Protein AF-A0A074X802-F1 (afdb_monomer)

pLDDT: mean 70.44, std 16.14, range [32.59, 94.0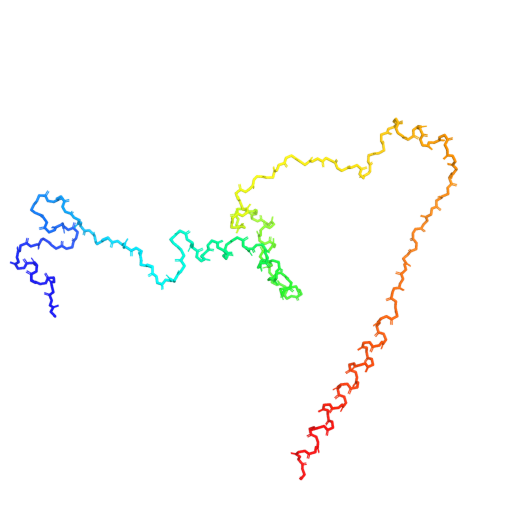6]

Foldseek 3Di:
DPPQVVLVVVVDPDQQAASDPVSPHDNDDDDDDDDPDPDDPPDDPVVVVLVCLVVVQVVQCVVCVPVPDCGPVNVCVVVHCCVSGPSRPDDDDDDDDDPVPDPPVVNVVVVVVDDDDDDDDDDDDDPPPPPPVVVVVVVVVVVVVVVVVVVVPD

Solvent-accessible surface area (backbone atoms only — not comparable to full-atom values): 10225 Å² total; per-residue (Å²): 133,67,63,69,62,54,43,44,75,74,68,42,89,45,93,75,48,25,88,43,92,84,60,79,45,72,48,62,85,82,87,73,88,76,84,86,66,93,65,64,90,90,67,54,73,63,56,65,57,40,71,43,45,64,62,52,29,51,55,48,32,61,72,33,58,91,67,85,56,85,30,59,53,55,51,31,71,75,69,34,48,70,73,46,59,68,64,31,75,62,74,87,69,90,79,78,82,70,75,83,84,66,75,50,73,76,57,50,59,63,53,68,74,62,79,82,94,73,92,76,83,83,76,85,83,81,86,72,73,71,62,58,59,60,52,53,58,55,50,56,58,51,53,60,58,55,62,64,66,65,72,79,73,126

Radius of gyration: 34.76 Å; Cα contacts (8 Å, |Δi|>4): 59; chains: 1; bounding box: 65×80×82 Å

Mean predicted aligned error: 20.67 Å

Structure (mmCIF, N/CA/C/O backbone):
data_AF-A0A074X802-F1
#
_entry.id   AF-A0A074X802-F1
#
loop_
_atom_site.group_PDB
_atom_site.id
_atom_site.type_symbol
_atom_site.label_atom_id
_atom_site.label_alt_id
_atom_site.label_comp_id
_atom_site.label_asym_id
_atom_site.label_entity_id
_atom_site.label_seq_id
_atom_site.pdbx_PDB_ins_code
_atom_site.Cartn_x
_atom_site.Cartn_y
_atom_site.Cartn_z
_atom_site.occupancy
_atom_site.B_iso_or_equiv
_atom_site.auth_seq_id
_atom_site.auth_comp_id
_atom_site.auth_asym_id
_atom_site.auth_atom_id
_atom_site.pdbx_PDB_model_num
ATOM 1 N N . MET A 1 1 ? 9.700 -17.755 -26.254 1.00 73.75 1 MET A N 1
ATOM 2 C CA . MET A 1 1 ? 10.783 -16.942 -26.849 1.00 73.75 1 MET A CA 1
ATOM 3 C C . MET A 1 1 ? 11.630 -16.364 -25.731 1.00 73.75 1 MET A C 1
ATOM 5 O O . MET A 1 1 ? 11.058 -15.851 -24.779 1.00 73.75 1 MET A O 1
ATOM 9 N N . ASP A 1 2 ? 12.956 -16.448 -25.833 1.00 89.62 2 ASP A N 1
ATOM 10 C CA . ASP A 1 2 ? 13.870 -15.782 -24.898 1.00 89.62 2 ASP A CA 1
ATOM 11 C C . ASP A 1 2 ? 14.190 -14.367 -25.405 1.00 89.62 2 ASP A C 1
ATOM 13 O O . ASP A 1 2 ? 15.057 -14.165 -26.259 1.00 89.62 2 ASP A O 1
ATOM 17 N N . ALA A 1 3 ? 13.445 -13.380 -24.903 1.00 89.19 3 ALA A N 1
ATOM 18 C CA . ALA A 1 3 ? 13.627 -11.981 -25.279 1.00 89.19 3 ALA A CA 1
ATOM 19 C C . ALA A 1 3 ? 14.973 -11.417 -24.791 1.00 89.19 3 ALA A C 1
ATOM 21 O O . ALA A 1 3 ? 15.596 -10.615 -25.485 1.00 89.19 3 ALA A O 1
ATOM 22 N N . ALA A 1 4 ? 15.457 -11.857 -23.626 1.00 88.75 4 ALA A N 1
ATOM 23 C CA . ALA A 1 4 ? 16.707 -11.362 -23.061 1.00 88.75 4 ALA A CA 1
ATOM 24 C C . ALA A 1 4 ? 17.915 -11.821 -23.890 1.00 88.75 4 ALA A C 1
ATOM 26 O O . ALA A 1 4 ? 18.836 -11.035 -24.123 1.00 88.75 4 ALA A O 1
ATOM 27 N N . GLY A 1 5 ? 17.897 -13.066 -24.375 1.00 92.94 5 GLY A N 1
ATOM 28 C CA . GLY A 1 5 ? 18.917 -13.597 -25.278 1.00 92.94 5 GLY A CA 1
ATOM 29 C C . GLY A 1 5 ? 18.997 -12.839 -26.607 1.00 92.94 5 GLY A C 1
ATOM 30 O O . GLY A 1 5 ? 20.094 -12.531 -27.072 1.00 92.94 5 GLY A O 1
ATOM 31 N N . LEU A 1 6 ? 17.853 -12.478 -27.200 1.00 93.56 6 LEU A N 1
ATOM 32 C CA . LEU A 1 6 ? 17.810 -11.691 -28.440 1.00 93.56 6 LEU A CA 1
ATOM 33 C C . LEU A 1 6 ? 18.342 -10.267 -28.244 1.00 93.56 6 LEU A C 1
ATOM 35 O O . LEU A 1 6 ? 19.158 -9.810 -29.040 1.00 93.56 6 LEU A O 1
ATOM 39 N N . LEU A 1 7 ? 17.951 -9.596 -27.158 1.00 91.69 7 LEU A N 1
ATOM 40 C CA . LEU A 1 7 ? 18.421 -8.240 -26.862 1.00 91.69 7 LEU A CA 1
ATOM 41 C C . LEU A 1 7 ? 19.936 -8.195 -26.629 1.00 91.69 7 LEU A C 1
ATOM 43 O O . LEU A 1 7 ? 20.612 -7.293 -27.118 1.00 91.69 7 LEU A O 1
ATOM 47 N N . LYS A 1 8 ? 20.502 -9.196 -25.943 1.00 92.00 8 LYS A N 1
ATOM 48 C CA . LYS A 1 8 ? 21.960 -9.303 -25.763 1.00 92.00 8 LYS A CA 1
ATOM 49 C C . LYS A 1 8 ? 22.695 -9.501 -27.088 1.00 92.00 8 LYS A C 1
ATOM 51 O O . LYS A 1 8 ? 23.724 -8.869 -27.305 1.00 92.00 8 LYS A O 1
ATOM 56 N N . LYS A 1 9 ? 22.155 -10.326 -27.995 1.00 92.94 9 LYS A N 1
ATOM 57 C CA . LYS A 1 9 ? 22.703 -10.489 -29.356 1.00 92.94 9 LYS A CA 1
ATOM 58 C C . LYS A 1 9 ? 22.670 -9.185 -30.158 1.00 92.94 9 LYS A C 1
ATOM 60 O O . LYS A 1 9 ? 23.535 -8.975 -30.996 1.00 92.94 9 LYS A O 1
ATOM 65 N N . GLN A 1 10 ? 21.710 -8.307 -29.874 1.00 91.06 10 GLN A N 1
ATOM 66 C CA . GLN A 1 10 ? 21.596 -6.970 -30.465 1.00 91.06 10 GLN A CA 1
ATOM 67 C C . GLN A 1 10 ? 22.470 -5.909 -29.768 1.00 91.06 10 GLN A C 1
ATOM 69 O O . GLN A 1 10 ? 22.371 -4.730 -30.088 1.00 91.06 10 GLN A O 1
ATOM 74 N N . GLY A 1 11 ? 23.333 -6.300 -28.824 1.00 90.25 11 GLY A N 1
ATOM 75 C CA . GLY A 1 11 ? 24.265 -5.387 -28.157 1.00 90.25 11 GLY A CA 1
ATOM 76 C C . GLY A 1 11 ? 23.728 -4.742 -26.878 1.00 90.25 11 GLY A C 1
ATOM 77 O O . GLY A 1 11 ? 24.384 -3.865 -26.313 1.00 90.25 11 GLY A O 1
ATOM 78 N N . TRP A 1 12 ? 22.571 -5.176 -26.366 1.00 90.94 12 TRP A N 1
ATOM 79 C CA . TRP A 1 12 ? 22.101 -4.715 -25.062 1.00 90.94 12 TRP A CA 1
ATOM 80 C C . TRP A 1 12 ? 22.994 -5.252 -23.937 1.00 90.94 12 TRP A C 1
ATOM 82 O O . TRP A 1 12 ? 23.213 -6.457 -23.801 1.00 90.94 12 TRP A O 1
ATOM 92 N N . ARG A 1 13 ? 23.459 -4.343 -23.075 1.00 88.31 13 ARG A N 1
ATOM 93 C CA . ARG A 1 13 ? 24.389 -4.626 -21.965 1.00 88.31 13 ARG A CA 1
ATOM 94 C C . ARG A 1 13 ? 23.760 -5.421 -20.812 1.00 88.31 13 ARG A C 1
ATOM 96 O O . ARG A 1 13 ? 24.468 -5.859 -19.911 1.00 88.31 13 ARG A O 1
ATOM 103 N N . GLY A 1 14 ? 22.443 -5.625 -20.839 1.00 88.06 14 GLY A N 1
ATOM 104 C CA . GLY A 1 14 ? 21.706 -6.419 -19.860 1.00 88.06 14 GLY A CA 1
ATOM 105 C C . GLY A 1 14 ? 21.012 -5.595 -18.776 1.00 88.06 14 GLY A C 1
ATOM 106 O O . GLY A 1 14 ? 20.890 -4.372 -18.858 1.00 88.06 14 GLY A O 1
ATOM 107 N N . LEU A 1 15 ? 20.524 -6.299 -17.751 1.00 85.19 15 LEU A N 1
ATOM 108 C CA . LEU A 1 15 ? 19.677 -5.734 -16.702 1.00 85.19 15 LEU A CA 1
ATOM 109 C C . LEU A 1 15 ? 20.367 -4.549 -16.001 1.00 85.19 15 LEU A C 1
ATOM 111 O O . LEU A 1 15 ? 21.533 -4.633 -15.629 1.00 85.19 15 LEU A O 1
ATOM 115 N N . GLY A 1 16 ? 19.639 -3.446 -15.820 1.00 85.88 16 GLY A N 1
ATOM 116 C CA . GLY A 1 16 ? 20.165 -2.212 -15.223 1.00 85.88 16 GLY A CA 1
ATOM 117 C C . GLY A 1 16 ? 20.675 -1.177 -16.231 1.00 85.88 16 GLY A C 1
ATOM 118 O O . GLY A 1 16 ? 20.883 -0.026 -15.845 1.00 85.88 16 GLY A O 1
ATOM 119 N N . HIS A 1 17 ? 20.794 -1.540 -17.511 1.00 88.25 17 HIS A N 1
ATOM 120 C CA . HIS A 1 17 ? 21.088 -0.617 -18.607 1.00 88.25 17 HIS A CA 1
ATOM 121 C C . HIS A 1 17 ? 19.834 -0.368 -19.441 1.00 88.25 17 HIS A C 1
ATOM 123 O O . HIS A 1 17 ? 19.033 -1.277 -19.668 1.00 88.25 17 HIS A O 1
ATOM 129 N N . SER A 1 18 ? 19.663 0.864 -19.912 1.00 89.75 18 SER A N 1
ATOM 130 C CA . SER A 1 18 ? 18.610 1.171 -20.876 1.00 89.75 18 SER A CA 1
ATOM 131 C C . SER A 1 18 ? 18.910 0.525 -22.227 1.00 89.75 18 SER A C 1
ATOM 133 O O . SER A 1 18 ? 20.047 0.151 -22.510 1.00 89.75 18 SER A O 1
ATOM 135 N N . LEU A 1 19 ? 17.883 0.415 -23.066 1.00 87.69 19 LEU A N 1
ATOM 136 C CA . LEU A 1 19 ? 18.030 -0.024 -24.459 1.00 87.69 19 LEU A CA 1
ATOM 137 C C . LEU A 1 19 ? 18.654 1.056 -25.358 1.00 87.69 19 LEU A C 1
ATOM 139 O O . LEU A 1 19 ? 19.137 0.750 -26.439 1.00 87.69 19 LEU A O 1
ATOM 143 N N . ASP A 1 20 ? 18.633 2.307 -24.902 1.00 87.00 20 ASP A N 1
ATOM 144 C CA . ASP A 1 20 ? 19.201 3.458 -25.598 1.00 87.00 20 ASP A CA 1
ATOM 145 C C . ASP A 1 20 ? 20.741 3.474 -25.551 1.00 87.00 20 ASP A C 1
ATOM 147 O O . ASP A 1 20 ? 21.333 3.121 -24.524 1.00 87.00 20 ASP A O 1
ATOM 151 N N . SER A 1 21 ? 21.378 3.935 -26.634 1.00 81.56 21 SER A N 1
ATOM 152 C CA . SER A 1 21 ? 22.838 4.072 -26.751 1.00 81.56 21 SER A CA 1
ATOM 153 C C . SER A 1 21 ? 23.402 5.105 -25.776 1.00 81.56 21 SER A C 1
ATOM 155 O O . SER A 1 21 ? 24.463 4.894 -25.186 1.00 81.56 21 SER A O 1
ATOM 157 N N . ASP A 1 22 ? 22.655 6.186 -25.553 1.00 85.38 22 ASP A N 1
ATOM 158 C CA . ASP A 1 22 ? 23.086 7.344 -24.766 1.00 85.38 22 ASP A CA 1
ATOM 159 C C . ASP A 1 22 ? 22.749 7.214 -23.274 1.00 85.38 22 ASP A C 1
ATOM 161 O O . ASP A 1 22 ? 22.937 8.148 -22.495 1.00 85.38 22 ASP A O 1
ATOM 165 N N . ASN A 1 23 ? 22.250 6.053 -22.847 1.00 81.06 23 ASN A N 1
ATOM 166 C CA . ASN A 1 23 ? 21.793 5.790 -21.482 1.00 81.06 23 ASN A CA 1
ATOM 167 C C . ASN A 1 23 ? 20.670 6.716 -20.971 1.00 81.06 23 ASN A C 1
ATOM 169 O O . ASN A 1 23 ? 20.484 6.823 -19.753 1.00 81.06 23 ASN A O 1
ATOM 173 N N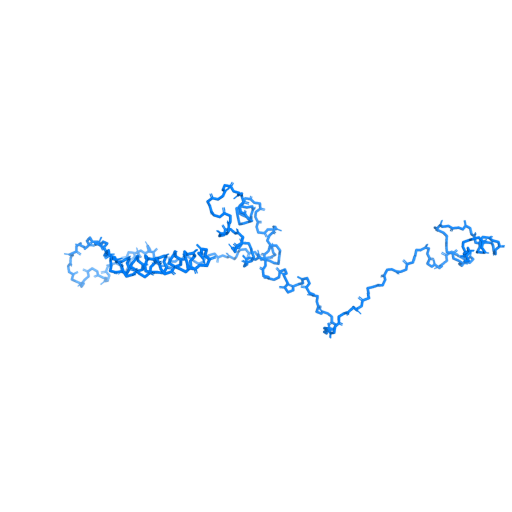 . LYS A 1 24 ? 19.906 7.362 -21.866 1.00 87.81 24 LYS A N 1
ATOM 174 C CA . LYS A 1 24 ? 18.804 8.272 -21.499 1.00 87.81 24 LYS A CA 1
ATOM 175 C C . LYS A 1 24 ? 17.476 7.535 -21.289 1.00 87.81 24 LYS A C 1
ATOM 177 O O . LYS A 1 24 ? 16.551 8.082 -20.696 1.00 87.81 24 LYS A O 1
ATOM 182 N N . GLY A 1 25 ? 17.373 6.295 -21.767 1.00 88.69 25 GLY A N 1
ATOM 183 C CA . GLY A 1 25 ? 16.163 5.480 -21.660 1.00 88.69 25 GLY A CA 1
ATOM 184 C C . GLY A 1 25 ? 15.878 4.933 -20.254 1.00 88.69 25 GLY A C 1
ATOM 185 O O . GLY A 1 25 ? 16.713 4.940 -19.348 1.00 88.69 25 GLY A O 1
ATOM 186 N N . LEU A 1 26 ? 14.678 4.377 -20.083 1.00 88.56 26 LEU A N 1
ATOM 187 C CA . LEU A 1 26 ? 14.273 3.717 -18.843 1.00 88.56 26 LEU A CA 1
ATOM 188 C C . LEU A 1 26 ? 15.089 2.436 -18.614 1.00 88.56 26 LEU A C 1
ATOM 190 O O . LEU A 1 26 ? 15.151 1.553 -19.466 1.00 88.56 26 LEU A O 1
ATOM 194 N N . ARG A 1 27 ? 15.694 2.322 -17.428 1.00 90.19 27 ARG A N 1
ATOM 195 C CA . ARG A 1 27 ? 16.446 1.127 -16.989 1.00 90.19 27 ARG A CA 1
ATOM 196 C C . ARG A 1 27 ? 15.565 0.100 -16.283 1.00 90.19 27 ARG A C 1
ATOM 198 O O . ARG A 1 27 ? 15.913 -1.074 -16.202 1.00 90.19 27 ARG A O 1
ATOM 205 N N . LYS A 1 28 ? 14.452 0.566 -15.715 1.00 88.25 28 LYS A N 1
ATOM 206 C CA . LYS A 1 28 ? 13.467 -0.231 -14.986 1.00 88.25 28 LYS A CA 1
ATOM 207 C C . LYS A 1 28 ? 12.103 -0.035 -15.644 1.00 88.25 28 LYS A C 1
ATOM 209 O O . LYS A 1 28 ? 11.810 1.086 -16.065 1.00 88.25 28 LYS A O 1
ATOM 214 N N . PRO A 1 29 ? 11.281 -1.090 -15.738 1.00 88.81 29 PRO A N 1
ATOM 215 C CA . PRO A 1 29 ? 9.929 -0.955 -16.254 1.00 88.81 29 PRO A CA 1
ATOM 216 C C . PRO A 1 29 ? 9.117 -0.013 -15.361 1.00 88.81 29 PRO A C 1
ATOM 218 O O . PRO A 1 29 ? 9.309 0.027 -14.143 1.0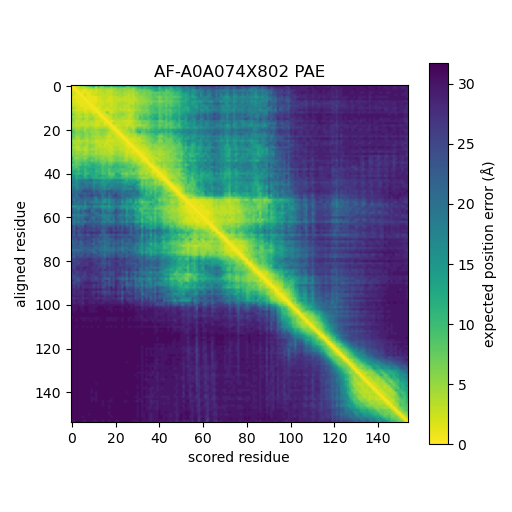0 88.81 29 PRO A O 1
ATOM 221 N N . LEU A 1 30 ? 8.204 0.740 -15.973 1.00 91.19 30 LEU A N 1
ATOM 222 C CA . LEU A 1 30 ? 7.268 1.572 -15.227 1.00 91.19 30 LEU A CA 1
ATOM 223 C C . LEU A 1 30 ? 6.238 0.678 -14.548 1.00 91.19 30 LEU A C 1
ATOM 225 O O . LEU A 1 30 ? 5.611 -0.167 -15.189 1.00 91.19 30 LEU A O 1
ATOM 229 N N . LEU A 1 31 ? 6.042 0.896 -13.252 1.00 94.06 31 LEU A N 1
ATOM 230 C CA . LEU A 1 31 ? 4.933 0.290 -12.542 1.00 94.06 31 LEU A CA 1
ATOM 231 C C . LEU A 1 31 ? 3.695 1.155 -12.776 1.00 94.06 31 LEU A C 1
ATOM 233 O O . LEU A 1 31 ? 3.583 2.253 -12.235 1.00 94.06 31 LEU A O 1
ATOM 237 N N . VAL A 1 32 ? 2.783 0.668 -13.613 1.00 92.44 32 VAL A N 1
ATOM 238 C CA . VAL A 1 32 ? 1.530 1.362 -13.917 1.00 92.44 32 VAL A CA 1
ATOM 239 C C . VAL A 1 32 ? 0.413 0.757 -13.079 1.00 92.44 32 VAL A C 1
ATOM 241 O O . VAL A 1 32 ? 0.189 -0.453 -13.101 1.00 92.44 32 VAL A O 1
ATOM 244 N N . SER A 1 33 ? -0.304 1.606 -12.344 1.00 87.62 33 SER A N 1
ATOM 245 C CA . SER A 1 33 ? -1.512 1.184 -11.638 1.00 87.62 33 SER A CA 1
ATOM 246 C C . SER A 1 33 ? -2.615 0.876 -12.649 1.00 87.62 33 SER A C 1
ATOM 248 O O . SER A 1 33 ? -2.974 1.724 -13.468 1.00 87.62 33 SER A O 1
ATOM 250 N N . LYS A 1 34 ? -3.161 -0.342 -12.602 1.00 88.06 34 LYS A N 1
ATOM 251 C CA . LYS A 1 34 ? -4.290 -0.749 -13.442 1.00 88.06 34 LYS A CA 1
ATOM 252 C C . LYS A 1 34 ? -5.594 -0.579 -12.672 1.00 88.06 34 LYS A C 1
ATOM 254 O O . LYS A 1 34 ? -5.776 -1.162 -11.605 1.00 88.06 34 LYS A O 1
ATOM 259 N N . LYS A 1 35 ? -6.544 0.146 -13.265 1.00 87.31 35 LYS A N 1
ATOM 260 C CA . LYS A 1 35 ? -7.925 0.203 -12.780 1.00 87.31 35 LYS A CA 1
ATOM 261 C C . LYS A 1 35 ? -8.633 -1.107 -13.120 1.00 87.31 35 LYS A C 1
ATOM 263 O O . LYS A 1 35 ? -8.889 -1.390 -14.286 1.00 87.31 35 LYS A O 1
ATOM 268 N N . VAL A 1 36 ? -8.913 -1.913 -12.102 1.00 86.88 36 VAL A N 1
ATOM 269 C CA . VAL A 1 36 ? -9.692 -3.160 -12.238 1.00 86.88 36 VAL A CA 1
ATOM 270 C C . VAL A 1 36 ? -11.184 -2.914 -11.972 1.00 86.88 36 VAL A C 1
ATOM 272 O O . VAL A 1 36 ? -12.029 -3.704 -12.375 1.00 86.88 36 VAL A O 1
ATOM 275 N N . ASP A 1 37 ? -11.520 -1.785 -11.348 1.00 83.69 37 ASP A N 1
ATOM 276 C CA . ASP A 1 37 ? -12.860 -1.510 -10.837 1.00 83.69 37 ASP A CA 1
ATOM 277 C C . ASP A 1 37 ? -13.684 -0.566 -11.723 1.00 83.69 37 ASP A C 1
ATOM 279 O O . ASP A 1 37 ? -13.151 0.257 -12.471 1.00 83.69 37 ASP A O 1
ATOM 283 N N . VAL A 1 38 ? -15.008 -0.614 -11.555 1.00 88.06 38 VAL A N 1
ATOM 284 C CA . VAL A 1 38 ? -15.977 0.292 -12.209 1.00 88.06 38 VAL A CA 1
ATOM 285 C C . VAL A 1 38 ? -16.058 1.665 -11.513 1.00 88.06 38 VAL A C 1
ATOM 287 O O . VAL A 1 38 ? -16.634 2.599 -12.055 1.00 88.06 38 VAL A O 1
ATOM 290 N N . LEU A 1 39 ? -15.425 1.831 -10.345 1.00 84.00 39 LEU A N 1
ATOM 291 C CA . LEU A 1 39 ? -15.456 3.071 -9.551 1.00 84.00 39 LEU A CA 1
ATOM 292 C C . LEU A 1 39 ? -14.891 4.287 -10.304 1.00 84.00 39 LEU A C 1
ATOM 294 O O . LEU A 1 39 ? -14.114 4.138 -11.244 1.00 84.00 39 LEU A O 1
ATOM 298 N N . GLY A 1 40 ? -15.254 5.498 -9.877 1.00 85.62 40 GLY A N 1
ATOM 299 C CA . GLY A 1 40 ? -14.669 6.735 -10.401 1.00 85.62 40 GLY A CA 1
ATOM 300 C C . GLY A 1 40 ? -13.152 6.809 -10.182 1.00 85.62 40 GLY A C 1
ATOM 301 O O . GLY A 1 40 ? -12.606 6.194 -9.263 1.00 85.62 40 GLY A O 1
ATOM 302 N N . ILE A 1 41 ? -12.457 7.562 -11.038 1.00 85.00 41 ILE A N 1
ATOM 303 C CA . ILE A 1 41 ? -11.025 7.843 -10.863 1.00 85.00 41 ILE A CA 1
ATOM 304 C C . ILE A 1 41 ? -10.847 8.624 -9.550 1.00 85.00 41 ILE A C 1
ATOM 306 O O . ILE A 1 41 ? -11.616 9.537 -9.267 1.00 85.00 41 ILE A O 1
ATOM 310 N N . GLY A 1 42 ? -9.860 8.242 -8.736 1.00 78.94 42 GLY A N 1
ATOM 311 C CA . GLY A 1 42 ? -9.589 8.865 -7.433 1.00 78.94 42 GLY A CA 1
ATOM 312 C C . GLY A 1 42 ? -10.322 8.237 -6.242 1.00 78.94 42 GLY A C 1
ATOM 313 O O . GLY A 1 42 ? -10.001 8.561 -5.103 1.00 78.94 42 GLY A O 1
ATOM 314 N N . ILE A 1 43 ? -11.253 7.301 -6.465 1.00 77.56 43 ILE A N 1
ATOM 315 C CA . ILE A 1 43 ? -11.919 6.573 -5.376 1.00 77.56 43 ILE A CA 1
ATOM 316 C C . ILE A 1 43 ? -11.108 5.319 -5.039 1.00 77.56 43 ILE A C 1
ATOM 318 O O . ILE A 1 43 ? -11.220 4.287 -5.704 1.00 77.56 43 ILE A O 1
ATOM 322 N N . ASN A 1 44 ? -10.303 5.388 -3.978 1.00 75.25 44 ASN A N 1
ATOM 323 C CA . ASN A 1 44 ? -9.596 4.220 -3.461 1.00 75.25 44 ASN A CA 1
ATOM 324 C C . ASN A 1 44 ? -10.493 3.455 -2.479 1.00 75.25 44 ASN A C 1
ATOM 326 O O . ASN A 1 44 ? -10.916 3.991 -1.455 1.00 75.25 44 ASN A O 1
ATOM 330 N N . LYS A 1 45 ? -10.718 2.159 -2.729 1.00 70.88 45 LYS A N 1
ATOM 331 C CA . LYS A 1 45 ? -11.427 1.267 -1.785 1.00 70.88 45 LYS A CA 1
ATOM 332 C C . LYS A 1 45 ? -10.778 1.249 -0.400 1.00 70.88 45 LYS A C 1
ATOM 334 O O . LYS A 1 45 ? -11.470 1.117 0.607 1.00 70.88 45 LYS A O 1
ATOM 339 N N . ALA A 1 46 ? -9.454 1.391 -0.364 1.00 69.12 46 ALA A N 1
ATOM 340 C CA . ALA A 1 46 ? -8.704 1.482 0.875 1.00 69.12 46 ALA A CA 1
ATOM 341 C C . ALA A 1 46 ? -9.191 2.662 1.725 1.00 69.12 46 ALA A C 1
ATOM 343 O O . ALA A 1 46 ? -9.493 2.447 2.889 1.00 69.12 46 ALA A O 1
ATOM 344 N N . ASP A 1 47 ? -9.377 3.855 1.158 1.00 67.00 47 ASP A N 1
ATOM 345 C CA . ASP A 1 47 ? -9.718 5.062 1.925 1.00 67.00 47 ASP A CA 1
ATOM 346 C C . ASP A 1 47 ? -11.099 4.980 2.588 1.00 67.00 47 ASP A C 1
ATOM 348 O O . ASP A 1 47 ? -11.252 5.374 3.743 1.00 67.00 47 ASP A O 1
ATOM 352 N N . VAL A 1 48 ? -12.084 4.371 1.920 1.00 63.31 48 VAL A N 1
ATOM 353 C CA . VAL A 1 48 ? -13.417 4.130 2.505 1.00 63.31 48 VAL A CA 1
ATOM 354 C C . VAL A 1 48 ? -13.330 3.177 3.703 1.00 63.31 48 VAL A C 1
ATOM 356 O O . VAL A 1 48 ? -13.964 3.397 4.734 1.00 63.31 48 VAL A O 1
ATOM 359 N N . ILE A 1 49 ? -12.504 2.133 3.597 1.00 61.97 49 ILE A N 1
ATOM 360 C CA . ILE A 1 49 ? -12.297 1.155 4.673 1.00 61.97 49 ILE A CA 1
ATOM 361 C C . ILE A 1 49 ? -11.450 1.760 5.807 1.00 61.97 49 ILE A C 1
ATOM 363 O O . ILE A 1 49 ? -11.718 1.498 6.980 1.00 61.97 49 ILE A O 1
ATOM 367 N N . GLN A 1 50 ? -10.464 2.602 5.480 1.00 63.69 50 GLN A N 1
ATOM 368 C CA . GLN A 1 50 ? -9.620 3.302 6.452 1.00 63.69 50 GLN A CA 1
ATOM 369 C C . GLN A 1 50 ? -10.381 4.411 7.196 1.00 63.69 50 GLN A C 1
ATOM 371 O O . GLN A 1 50 ? -10.083 4.661 8.362 1.00 63.69 50 GLN A O 1
ATOM 376 N N . GLY A 1 51 ? -11.381 5.051 6.577 1.00 67.19 51 GLY A N 1
ATOM 377 C CA . GLY A 1 51 ? -12.230 6.056 7.228 1.00 67.19 51 GLY A CA 1
ATOM 378 C C . GLY A 1 51 ? -13.065 5.495 8.386 1.00 67.19 51 GLY A C 1
ATOM 379 O O . GLY A 1 51 ? -13.392 6.216 9.322 1.00 67.19 51 GLY A O 1
ATOM 380 N N . GLN A 1 52 ? -13.341 4.188 8.380 1.00 79.94 52 GLN A N 1
ATOM 381 C CA . GLN A 1 52 ? -14.144 3.505 9.402 1.00 79.94 52 GLN A CA 1
ATOM 382 C C . GLN A 1 52 ? -13.306 2.628 10.342 1.00 79.94 52 GLN A C 1
ATOM 384 O O . GLN A 1 52 ? -13.815 1.673 10.936 1.00 79.94 52 GLN A O 1
ATOM 389 N N . TRP A 1 53 ? -12.011 2.926 10.505 1.00 76.50 53 TRP A N 1
ATOM 390 C CA . TRP A 1 53 ? -11.145 2.123 11.375 1.00 76.50 53 TRP A CA 1
ATOM 391 C C . TRP A 1 53 ? -11.636 2.111 12.833 1.00 76.50 53 TRP A C 1
ATOM 393 O O . TRP A 1 53 ? -11.530 1.080 13.493 1.00 76.50 53 TRP A O 1
ATOM 403 N N . TRP A 1 54 ? -12.217 3.216 13.319 1.00 79.75 54 TRP A N 1
ATOM 404 C CA . TRP A 1 54 ? -12.741 3.328 14.685 1.00 79.75 54 TRP A CA 1
ATOM 405 C C . TRP A 1 54 ? -13.932 2.388 14.912 1.00 79.75 54 TRP A C 1
ATOM 407 O O . TRP A 1 54 ? -13.976 1.691 15.922 1.00 79.75 54 TRP A O 1
ATOM 417 N N . LEU A 1 55 ? -14.847 2.297 13.940 1.00 84.06 55 LEU A N 1
ATOM 418 C CA . LEU A 1 55 ? -16.019 1.428 14.002 1.00 84.06 55 LEU A CA 1
ATOM 419 C C . LEU A 1 55 ? -15.594 -0.044 14.016 1.00 84.06 55 LEU A C 1
ATOM 421 O O . LEU A 1 55 ? -16.107 -0.838 14.802 1.00 84.06 55 LEU A O 1
ATOM 425 N N . LYS A 1 56 ? -14.597 -0.406 13.196 1.00 81.44 56 LYS A N 1
ATOM 426 C CA . LYS A 1 56 ? -14.024 -1.760 13.207 1.00 81.44 56 LYS A CA 1
ATOM 427 C C . LYS A 1 56 ? -13.271 -2.060 14.500 1.00 81.44 56 LYS A C 1
ATOM 429 O O . LYS A 1 56 ? -13.388 -3.167 15.016 1.00 81.44 56 LYS A O 1
ATOM 434 N N . ALA A 1 57 ? -12.521 -1.096 15.032 1.00 82.00 57 ALA A N 1
ATOM 435 C CA . ALA A 1 57 ? -11.827 -1.243 16.307 1.00 82.00 57 ALA A CA 1
ATOM 436 C C . ALA A 1 57 ? -12.824 -1.439 17.460 1.00 82.00 57 ALA A C 1
ATOM 438 O O . ALA A 1 57 ? -12.619 -2.313 18.301 1.00 82.00 57 ALA A O 1
ATOM 439 N N . PHE A 1 58 ? -13.932 -0.699 17.457 1.00 85.31 58 PHE A N 1
ATOM 440 C CA . PHE A 1 58 ? -15.005 -0.832 18.437 1.00 85.31 58 PHE A CA 1
ATOM 441 C C . PHE A 1 58 ? -15.708 -2.193 18.350 1.00 85.31 58 PHE A C 1
ATOM 443 O O . PHE A 1 58 ? -15.755 -2.909 19.349 1.00 85.31 58 PHE A O 1
ATOM 450 N N . ASP A 1 59 ? -16.140 -2.621 17.161 1.00 88.06 59 ASP A N 1
ATOM 451 C CA . ASP A 1 59 ? -16.750 -3.947 16.962 1.00 88.06 59 ASP A CA 1
ATOM 452 C C . ASP A 1 59 ? -15.785 -5.089 17.337 1.00 88.06 59 ASP A C 1
ATOM 454 O O . ASP A 1 59 ? -16.169 -6.053 18.000 1.00 88.06 59 ASP A O 1
ATOM 458 N N . SER A 1 60 ? -14.495 -4.954 17.004 1.00 83.31 60 SER A N 1
ATOM 459 C CA . SER A 1 60 ? -13.472 -5.915 17.439 1.00 83.31 60 SER A CA 1
ATOM 460 C C . SER A 1 60 ? -13.317 -5.952 18.961 1.00 83.31 60 SER A C 1
ATOM 462 O O . SER A 1 60 ? -13.227 -7.029 19.538 1.00 83.31 60 SER A O 1
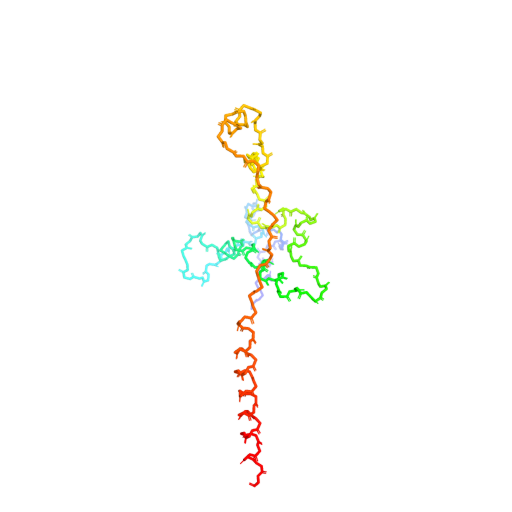ATOM 464 N N . SER A 1 61 ? -13.376 -4.798 19.636 1.00 84.62 61 SER A N 1
ATOM 465 C CA . SER A 1 61 ? -13.254 -4.744 21.093 1.00 84.62 61 SER A CA 1
ATOM 466 C C . SER A 1 61 ? -14.431 -5.389 21.817 1.00 84.62 61 SER A C 1
ATOM 468 O O . SER A 1 61 ? -14.224 -5.988 22.867 1.00 84.62 61 SER A O 1
ATOM 470 N N . LEU A 1 62 ? -15.638 -5.319 21.245 1.00 88.19 62 LEU A N 1
ATOM 471 C CA . LEU A 1 62 ? -16.813 -6.004 21.782 1.00 88.19 62 LEU A CA 1
ATOM 472 C C . LEU A 1 62 ? -16.695 -7.520 21.616 1.00 88.19 62 LEU A C 1
ATOM 474 O O . LEU A 1 62 ? -17.048 -8.265 22.524 1.00 88.19 62 LEU A O 1
ATOM 478 N N . LYS A 1 63 ? -16.162 -7.984 20.482 1.00 85.88 63 LYS A N 1
ATOM 479 C CA . LYS A 1 63 ? -15.908 -9.413 20.238 1.00 85.88 63 LYS A CA 1
ATOM 480 C C . LYS A 1 63 ? -14.824 -9.980 21.146 1.00 85.88 63 LYS A C 1
ATOM 482 O O . LYS A 1 63 ? -14.940 -11.113 21.600 1.00 85.88 63 LYS A O 1
ATOM 487 N N . ASP A 1 64 ? -13.791 -9.191 21.415 1.00 83.06 64 ASP A N 1
ATOM 488 C CA . ASP A 1 64 ? -12.691 -9.590 22.289 1.00 83.06 64 ASP A CA 1
ATOM 489 C C . ASP A 1 64 ? -13.027 -9.416 23.783 1.00 83.06 64 ASP A C 1
ATOM 491 O O . ASP A 1 64 ? -12.274 -9.882 24.648 1.00 83.06 64 ASP A O 1
ATOM 495 N N . PHE A 1 65 ? -14.169 -8.803 24.109 1.00 81.88 65 PHE A N 1
ATOM 496 C CA . PHE A 1 65 ? -14.610 -8.570 25.479 1.00 81.88 65 PHE A CA 1
ATOM 497 C C . PHE A 1 65 ? -14.805 -9.898 26.227 1.00 81.88 65 PHE A C 1
ATOM 499 O O . PHE A 1 65 ? -15.609 -10.744 25.843 1.00 81.88 65 PHE A O 1
ATOM 506 N N . GLY A 1 66 ? -14.034 -10.098 27.298 1.00 78.88 66 GLY A N 1
ATOM 507 C CA . GLY A 1 66 ? -14.045 -11.330 28.096 1.00 78.88 66 GLY A CA 1
ATOM 508 C C . GLY A 1 66 ? -13.134 -12.454 27.584 1.00 78.88 66 GLY A C 1
ATOM 509 O O . GLY A 1 66 ? -12.998 -13.467 28.260 1.00 78.88 66 GLY A O 1
ATOM 510 N N . THR A 1 67 ? -12.454 -12.280 26.444 1.00 80.38 67 THR A N 1
ATOM 511 C CA . THR A 1 67 ? -11.523 -13.292 25.896 1.00 80.38 67 THR A CA 1
ATOM 512 C C . THR A 1 67 ? -10.063 -13.096 26.322 1.00 80.38 67 THR A C 1
ATOM 514 O O . THR A 1 67 ? -9.195 -13.868 25.922 1.00 80.38 67 THR A O 1
ATOM 517 N N . GLY A 1 68 ? -9.766 -12.053 27.110 1.00 77.31 68 GLY A N 1
ATOM 518 C CA . GLY A 1 68 ? -8.409 -11.727 27.577 1.00 77.31 68 GLY A CA 1
ATOM 519 C C . GLY A 1 68 ? -7.468 -11.178 26.495 1.00 77.31 68 GLY A C 1
ATOM 520 O O . GLY A 1 68 ? -6.312 -10.870 26.780 1.00 77.31 68 GLY A O 1
ATOM 521 N N . LYS A 1 69 ? -7.943 -11.028 25.253 1.00 78.81 69 LYS A N 1
ATOM 522 C CA . LYS A 1 69 ? -7.174 -10.448 24.148 1.00 78.81 69 LYS A CA 1
ATOM 523 C C . LYS A 1 69 ? -7.115 -8.927 24.282 1.00 78.81 69 LYS A C 1
ATOM 525 O O . LYS A 1 69 ? -8.112 -8.277 24.596 1.00 78.81 69 LYS A O 1
ATOM 530 N N . LYS A 1 70 ? -5.941 -8.346 24.022 1.00 73.25 70 LYS A N 1
ATOM 531 C CA . LYS A 1 70 ? -5.773 -6.888 23.972 1.00 73.25 70 LYS A CA 1
ATOM 532 C C . LYS A 1 70 ? -6.507 -6.343 22.750 1.00 73.25 70 LYS A C 1
ATOM 534 O O . LYS A 1 70 ? -6.117 -6.627 21.619 1.00 73.25 70 LYS A O 1
ATOM 539 N N . SER A 1 71 ? -7.562 -5.569 22.990 1.00 75.94 71 SER A N 1
ATOM 540 C CA . SER A 1 71 ? -8.370 -4.983 21.924 1.00 75.94 71 SER A CA 1
ATOM 541 C C . SER A 1 71 ? -7.584 -3.935 21.134 1.00 75.94 71 SER A C 1
ATOM 543 O O . SER A 1 71 ? -6.646 -3.305 21.634 1.00 75.94 71 SER A O 1
ATOM 545 N N . ILE A 1 72 ? -7.999 -3.697 19.890 1.00 73.56 72 ILE A N 1
ATOM 546 C CA . ILE A 1 72 ? -7.406 -2.658 19.035 1.00 73.56 72 ILE A CA 1
ATOM 547 C C . ILE A 1 72 ? -7.503 -1.278 19.712 1.00 73.56 72 ILE A C 1
ATOM 549 O O . ILE A 1 72 ? -6.567 -0.485 19.632 1.00 73.56 72 ILE A O 1
ATOM 553 N N . LEU A 1 73 ? -8.586 -1.017 20.455 1.00 74.50 73 LEU A N 1
ATOM 554 C CA . LEU A 1 73 ? -8.755 0.208 21.241 1.00 74.50 73 LEU A CA 1
ATOM 555 C C . LEU A 1 73 ? -7.751 0.323 22.395 1.00 74.50 73 LEU A C 1
ATOM 557 O O . LEU A 1 73 ? -7.238 1.414 22.632 1.00 74.50 73 LEU A O 1
ATOM 561 N N . ALA A 1 74 ? -7.435 -0.777 23.086 1.00 77.06 74 ALA A N 1
ATOM 562 C CA . ALA A 1 74 ? -6.410 -0.772 24.130 1.00 77.06 74 ALA A CA 1
ATOM 563 C C . ALA A 1 74 ? -5.033 -0.411 23.549 1.00 77.06 74 ALA A C 1
ATOM 565 O O . ALA A 1 74 ? -4.335 0.437 24.096 1.00 77.06 74 ALA A O 1
ATOM 566 N N . ASN A 1 75 ? -4.698 -0.950 22.373 1.00 74.12 75 ASN A N 1
ATOM 567 C CA . ASN A 1 75 ? -3.4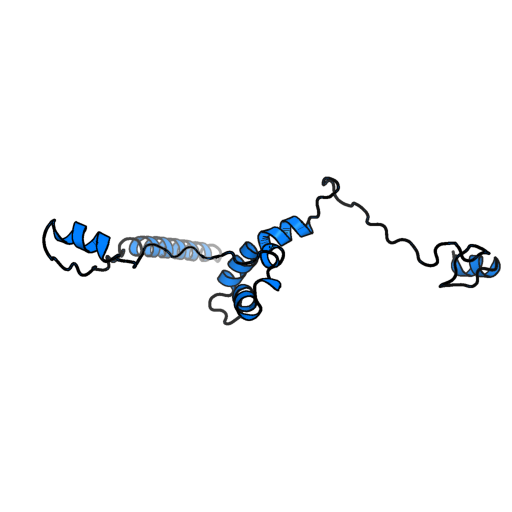78 -0.586 21.648 1.00 74.12 75 ASN A CA 1
ATOM 568 C C . ASN A 1 75 ? -3.447 0.894 21.228 1.00 74.12 75 ASN A C 1
ATOM 570 O O . ASN A 1 75 ? -2.397 1.523 21.296 1.00 74.12 75 ASN A O 1
ATOM 574 N N . VAL A 1 76 ? -4.576 1.472 20.805 1.00 73.56 76 VAL A N 1
ATOM 575 C CA . VAL A 1 76 ? -4.657 2.905 20.462 1.00 73.56 76 VAL A CA 1
ATOM 576 C C . VAL A 1 76 ? -4.582 3.791 21.708 1.00 73.56 76 VAL A C 1
ATOM 578 O O . VAL A 1 76 ? -4.003 4.872 21.646 1.00 73.56 76 VAL A O 1
ATOM 581 N N . LYS A 1 77 ? -5.107 3.337 22.850 1.00 75.94 77 LYS A N 1
ATOM 582 C CA . LYS A 1 77 ? -4.950 4.028 24.137 1.00 75.94 77 LYS A CA 1
ATOM 583 C C . LYS A 1 77 ? -3.488 4.037 24.599 1.00 75.94 77 LYS A C 1
ATOM 585 O O . LYS A 1 77 ? -3.022 5.059 25.084 1.00 75.94 77 LYS A O 1
ATOM 590 N N . GLU A 1 78 ? -2.774 2.925 24.432 1.00 78.38 78 GLU A N 1
ATOM 591 C CA . GLU A 1 78 ? -1.368 2.786 24.841 1.00 78.38 78 GLU A CA 1
ATOM 592 C C . GLU A 1 78 ? -0.391 3.474 23.873 1.00 78.38 78 GLU A C 1
ATOM 594 O O . GLU A 1 78 ? 0.550 4.130 24.306 1.00 78.38 78 GLU A O 1
ATOM 599 N N . GLN A 1 79 ? -0.599 3.340 22.559 1.00 69.62 79 GLN A N 1
ATOM 600 C CA . GLN A 1 79 ? 0.332 3.823 21.524 1.00 69.62 79 GLN A CA 1
ATOM 601 C C . GLN A 1 79 ? -0.109 5.138 20.860 1.00 69.62 79 GLN A C 1
ATOM 603 O O . GLN A 1 79 ? 0.603 5.690 20.017 1.00 69.62 79 GLN A O 1
ATOM 608 N N . GLY A 1 80 ? -1.275 5.656 21.244 1.00 66.50 80 GLY A N 1
ATOM 609 C CA . GLY A 1 80 ? -1.848 6.898 20.745 1.00 66.50 80 GLY A CA 1
ATOM 610 C C . GLY A 1 80 ? -2.587 6.766 19.409 1.00 66.50 80 GLY A C 1
ATOM 611 O O . GLY A 1 80 ? -2.467 5.795 18.655 1.00 66.50 80 GLY A O 1
ATOM 612 N N . ILE A 1 81 ? -3.329 7.828 19.080 1.00 63.41 81 ILE A N 1
ATOM 613 C CA . ILE A 1 81 ? -4.186 7.940 17.884 1.00 63.41 81 ILE A CA 1
ATOM 614 C C . ILE A 1 81 ? -3.369 7.808 16.582 1.00 63.41 81 ILE A C 1
ATOM 616 O O . ILE A 1 81 ? -3.921 7.493 15.535 1.00 63.41 81 ILE A O 1
ATOM 620 N N . LYS A 1 82 ? -2.034 7.929 16.633 1.00 63.00 82 LYS A N 1
ATOM 621 C CA . LYS A 1 82 ? -1.122 7.739 15.488 1.00 63.00 82 LYS A CA 1
ATOM 622 C C . LYS A 1 82 ? -1.230 6.355 14.829 1.00 63.00 82 LYS A C 1
ATOM 624 O O . LYS A 1 82 ? -0.906 6.231 13.650 1.00 63.00 82 LYS A O 1
ATOM 629 N N . ARG A 1 83 ? -1.711 5.329 15.547 1.00 63.06 83 ARG A N 1
ATOM 630 C CA . ARG A 1 83 ? -2.054 4.013 14.965 1.00 63.06 83 ARG A CA 1
ATOM 631 C C . ARG A 1 83 ? -3.511 3.871 14.515 1.00 63.06 83 ARG A C 1
ATOM 633 O O . ARG A 1 83 ? -3.847 2.907 13.835 1.00 63.06 83 ARG A O 1
ATOM 640 N N . GLY A 1 84 ? -4.359 4.838 14.840 1.00 62.66 84 GLY A N 1
ATOM 641 C CA . GLY A 1 84 ? -5.758 4.919 14.438 1.00 62.66 84 GLY A CA 1
ATOM 642 C C . GLY A 1 84 ? -5.951 5.559 13.063 1.00 62.66 84 GLY A C 1
ATOM 643 O O . GLY A 1 84 ? -6.673 6.541 12.946 1.00 62.66 84 GLY A O 1
ATOM 644 N N . GLY A 1 85 ? -5.282 5.063 12.020 1.00 66.69 85 GLY A N 1
ATOM 645 C CA . GLY A 1 85 ? -5.571 5.434 10.626 1.00 66.69 85 GLY A CA 1
ATOM 646 C C . GLY A 1 85 ? -5.756 6.941 10.358 1.00 66.69 85 GLY A C 1
ATOM 647 O O . GLY A 1 85 ? -4.931 7.767 10.750 1.00 66.69 85 GLY A O 1
ATOM 648 N N . LEU A 1 86 ? -6.847 7.300 9.665 1.00 63.22 86 LEU A N 1
ATOM 649 C CA . LEU A 1 86 ? -7.168 8.682 9.274 1.00 63.22 86 LEU A CA 1
ATOM 650 C C . LEU A 1 86 ? -7.351 9.628 10.472 1.00 63.22 86 LEU A C 1
ATOM 652 O O . LEU A 1 86 ? -7.006 10.804 10.364 1.00 63.22 86 LEU A O 1
ATOM 656 N N . TYR A 1 87 ? -7.817 9.120 11.621 1.00 67.38 87 TYR A N 1
ATOM 657 C CA . TYR A 1 87 ? -8.064 9.965 12.791 1.00 67.38 87 TYR A CA 1
ATOM 658 C C . TYR A 1 87 ? -6.781 10.301 13.578 1.00 67.38 87 TYR A C 1
ATOM 660 O O . TYR A 1 87 ? -6.769 11.242 14.364 1.00 67.38 87 TYR A O 1
ATOM 668 N N . GLY A 1 88 ? -5.664 9.617 13.304 1.00 67.69 88 GLY A N 1
ATOM 669 C CA . GLY A 1 88 ? -4.352 9.920 13.893 1.00 67.69 88 GLY A CA 1
ATOM 670 C C . GLY A 1 88 ? -3.719 11.239 13.463 1.00 67.69 88 GLY A C 1
ATOM 671 O O . GLY A 1 88 ? -2.678 11.608 14.001 1.00 67.69 88 GLY A O 1
ATOM 672 N N . ARG A 1 89 ? -4.320 11.927 12.486 1.00 67.75 89 ARG A N 1
ATOM 673 C CA . ARG A 1 89 ? -3.876 13.238 11.992 1.00 67.75 89 ARG A CA 1
ATOM 674 C C . ARG A 1 89 ? -4.642 14.399 12.622 1.00 67.75 89 ARG A C 1
ATOM 676 O O . ARG A 1 89 ? -4.241 15.541 12.432 1.00 67.75 89 ARG A O 1
ATOM 683 N N . PHE A 1 90 ? -5.720 14.126 13.359 1.00 67.38 90 PHE A N 1
ATOM 684 C CA . PHE A 1 90 ? -6.405 15.173 14.108 1.00 67.38 90 PHE A CA 1
ATOM 685 C C . PHE A 1 90 ? -5.618 15.475 15.378 1.00 67.38 90 PHE A C 1
ATOM 687 O O . PHE A 1 90 ? -5.199 14.573 16.105 1.00 67.38 90 PHE A O 1
ATOM 694 N N . VAL A 1 91 ? -5.418 16.763 15.626 1.00 68.50 91 VAL A N 1
ATOM 695 C CA . VAL A 1 91 ? -4.870 17.268 16.880 1.00 68.50 91 VAL A CA 1
ATOM 696 C C . VAL A 1 91 ? -6.043 17.459 17.834 1.00 68.50 91 VAL A C 1
ATOM 698 O O . VAL A 1 91 ? -7.094 17.959 17.432 1.00 68.50 91 VAL A O 1
ATOM 701 N N . GLN A 1 92 ? -5.885 17.035 19.087 1.00 71.69 92 GLN A N 1
ATOM 702 C CA . GLN A 1 92 ? -6.868 17.340 20.119 1.00 71.69 92 GLN A CA 1
ATOM 703 C C . GLN A 1 92 ? -6.880 18.860 20.330 1.00 71.69 92 GLN A C 1
ATOM 705 O O . GLN A 1 92 ? -5.868 19.433 20.727 1.00 71.69 92 GLN A O 1
ATOM 710 N N . GLY A 1 93 ? -8.002 19.502 20.003 1.00 76.75 93 GLY A N 1
ATOM 711 C CA . GLY A 1 93 ? -8.204 20.928 20.254 1.00 76.75 93 GLY A CA 1
ATOM 712 C C . GLY A 1 93 ? -8.330 21.238 21.747 1.00 76.75 93 GLY A C 1
ATOM 713 O O . GLY A 1 93 ? -8.460 20.333 22.575 1.00 76.75 93 GLY A O 1
ATOM 714 N N . GLU A 1 94 ? -8.305 22.527 22.080 1.00 82.31 94 GLU A N 1
ATOM 715 C CA . GLU A 1 94 ? -8.542 23.012 23.439 1.00 82.31 94 GLU A CA 1
ATOM 716 C C . GLU A 1 94 ? -9.922 22.549 23.936 1.00 82.31 94 GLU A C 1
ATOM 718 O O . GLU A 1 94 ? -10.943 22.749 23.276 1.00 82.31 94 GLU A O 1
ATOM 723 N N . GLY A 1 95 ? -9.946 21.862 25.079 1.00 79.44 95 GLY A N 1
ATOM 724 C CA . GLY A 1 95 ? -11.185 21.386 25.683 1.00 79.44 95 GLY A CA 1
ATOM 725 C C . GLY A 1 95 ? -11.883 22.520 26.422 1.00 79.44 95 GLY A C 1
ATOM 726 O O . GLY A 1 95 ? -11.323 23.060 27.371 1.00 79.44 95 GLY A O 1
ATOM 727 N N . VAL A 1 96 ? -13.114 22.852 26.030 1.00 82.00 96 VAL A N 1
ATOM 728 C CA . VAL A 1 96 ? -13.949 23.789 26.792 1.00 82.00 96 VAL A CA 1
ATOM 729 C C . VAL A 1 96 ? -14.389 23.102 28.093 1.00 82.00 96 VAL A C 1
ATOM 731 O O . VAL A 1 96 ? -14.967 22.011 28.027 1.00 82.00 96 VAL A O 1
ATOM 734 N N . PRO A 1 97 ? -14.125 23.691 29.275 1.00 80.31 97 PRO A N 1
ATOM 735 C CA . PRO A 1 97 ? -14.550 23.112 30.542 1.00 80.31 97 PRO A CA 1
ATOM 736 C C . PRO A 1 97 ? -16.080 23.064 30.612 1.00 80.31 97 PRO A C 1
ATOM 738 O O . PRO A 1 97 ? -16.769 24.039 30.314 1.00 80.31 97 PRO A O 1
ATOM 741 N N . GLY A 1 98 ? -16.621 21.905 30.986 1.00 79.06 98 GLY A N 1
ATOM 742 C CA . GLY A 1 98 ? -18.059 21.737 31.175 1.00 79.06 98 GLY A CA 1
ATOM 743 C C . GLY A 1 98 ? -18.556 22.504 32.401 1.00 79.06 98 GLY A C 1
ATOM 744 O O . GLY A 1 98 ? -17.870 22.594 33.413 1.00 79.06 98 GLY A O 1
ATOM 745 N N . THR A 1 99 ? -19.790 22.998 32.344 1.00 80.50 99 THR A N 1
ATOM 746 C CA . THR A 1 99 ? -20.456 23.711 33.450 1.00 80.50 99 THR A CA 1
ATOM 747 C C . THR A 1 99 ? -20.963 22.790 34.566 1.00 80.50 99 THR A C 1
ATOM 749 O O . THR A 1 99 ? -21.531 23.251 35.554 1.00 80.50 99 THR A O 1
ATOM 752 N N . ILE A 1 100 ? -20.756 21.476 34.456 1.00 70.88 100 ILE A N 1
ATOM 753 C CA . ILE A 1 100 ? -21.152 20.512 35.485 1.00 70.88 100 ILE A CA 1
ATOM 754 C C . ILE A 1 100 ? -20.073 20.490 36.574 1.00 70.88 100 ILE A C 1
ATOM 756 O O . ILE A 1 100 ? -19.011 19.899 36.403 1.00 70.88 100 ILE A O 1
ATOM 760 N N . GLY A 1 101 ? -20.370 21.150 37.696 1.00 64.19 101 GLY A N 1
ATOM 761 C CA . GLY A 1 101 ? -19.520 21.206 38.892 1.00 64.19 101 GLY A CA 1
ATOM 762 C C . GLY A 1 101 ? -18.900 22.576 39.184 1.00 64.19 101 GLY A C 1
ATOM 763 O O . GLY A 1 101 ? -18.372 22.768 40.276 1.00 64.19 101 GLY A O 1
ATOM 764 N N . MET A 1 102 ? -19.002 23.544 38.269 1.00 58.50 102 MET A N 1
ATOM 765 C CA . MET A 1 102 ? -18.595 24.929 38.527 1.00 58.50 102 MET A CA 1
ATOM 766 C C . MET A 1 102 ? -19.781 25.693 39.105 1.00 58.50 102 MET A C 1
ATOM 768 O O . MET A 1 102 ? -20.612 26.244 38.388 1.00 58.50 102 MET A O 1
ATOM 772 N N . VAL A 1 103 ? -19.884 25.689 40.431 1.00 61.62 103 VAL A N 1
ATOM 773 C CA . VAL A 1 103 ? -20.738 26.648 41.123 1.00 61.62 103 VAL A CA 1
ATOM 774 C C . VAL A 1 103 ? -19.936 27.937 41.237 1.00 61.62 103 VAL A C 1
ATOM 776 O O . VAL A 1 103 ? -19.135 28.098 42.155 1.00 61.62 103 VAL A O 1
ATOM 779 N N . ASP A 1 104 ? -20.119 28.850 40.286 1.00 60.09 104 ASP A N 1
ATOM 780 C CA . ASP A 1 104 ? -19.615 30.209 40.444 1.00 60.09 104 ASP A CA 1
ATOM 781 C C . ASP A 1 104 ? -20.239 30.810 41.716 1.00 60.09 104 ASP A C 1
ATOM 783 O O . ASP A 1 104 ? -21.472 30.817 41.849 1.00 60.09 104 ASP A O 1
ATOM 787 N N . PRO A 1 105 ? -19.448 31.362 42.656 1.00 59.28 105 PRO A N 1
ATOM 788 C CA . PRO A 1 105 ? -19.982 31.895 43.911 1.00 59.28 105 PRO A CA 1
ATOM 789 C C . PRO A 1 105 ? -20.967 33.057 43.687 1.00 59.28 105 PRO A C 1
ATOM 791 O O . PRO A 1 105 ? -21.797 33.343 44.547 1.00 59.28 105 PRO A O 1
ATOM 794 N N . LYS A 1 106 ? -20.936 33.691 42.505 1.00 57.69 106 LYS A N 1
ATOM 795 C CA . LYS A 1 106 ? -21.904 34.713 42.075 1.00 57.69 106 LYS A CA 1
ATOM 796 C C . LYS A 1 106 ? -23.274 34.148 41.683 1.00 57.69 106 LYS A C 1
ATOM 798 O O . LYS A 1 106 ? -24.272 34.832 41.880 1.00 57.69 106 LYS A O 1
ATOM 803 N N . VAL A 1 107 ? -23.339 32.921 41.162 1.00 58.16 107 VAL A N 1
ATOM 804 C CA . VAL A 1 107 ? -24.601 32.273 40.752 1.00 58.16 107 VAL A CA 1
ATOM 805 C C . VAL A 1 107 ? -25.245 31.548 41.941 1.00 58.16 107 VAL A C 1
ATOM 807 O O . VAL A 1 107 ? -26.465 31.580 42.095 1.00 58.16 107 VAL A O 1
ATOM 810 N N . ALA A 1 108 ? -24.437 30.999 42.856 1.00 54.41 108 ALA A N 1
ATOM 811 C CA . ALA A 1 108 ? -24.918 30.435 44.123 1.00 54.41 108 ALA A CA 1
ATOM 812 C C . ALA A 1 108 ? -25.596 31.468 45.039 1.00 54.41 108 ALA A C 1
ATOM 814 O O . ALA A 1 108 ? -26.598 31.150 45.678 1.00 54.41 108 ALA A O 1
ATOM 815 N N . ALA A 1 109 ? -25.092 32.705 45.083 1.00 52.19 109 ALA A N 1
ATOM 816 C CA . ALA A 1 109 ? -25.686 33.767 45.896 1.00 52.19 109 ALA A CA 1
ATOM 817 C C . ALA A 1 109 ? -27.086 34.182 45.401 1.00 52.19 109 ALA A C 1
ATOM 819 O O . ALA A 1 109 ? -27.948 34.507 46.214 1.00 52.19 109 ALA A O 1
ATOM 820 N N . LEU A 1 110 ? -27.336 34.115 44.087 1.00 52.41 110 LEU A N 1
ATOM 821 C CA . LEU A 1 110 ? -28.655 34.396 43.514 1.00 52.41 110 LEU A CA 1
ATOM 822 C C . LEU A 1 110 ? -29.631 33.225 43.729 1.00 52.41 110 LEU A C 1
ATOM 824 O O . LEU A 1 110 ? -30.815 33.444 43.969 1.00 52.41 110 LEU A O 1
ATOM 828 N N . ALA A 1 111 ? -29.131 31.985 43.701 1.00 50.12 111 ALA A N 1
ATOM 829 C CA . ALA A 1 111 ? -29.934 30.785 43.942 1.00 50.12 111 ALA A CA 1
ATOM 830 C C . ALA A 1 111 ? -30.314 30.595 45.425 1.00 50.12 111 ALA A C 1
ATOM 832 O O . ALA A 1 111 ? -31.379 30.064 45.722 1.00 50.12 111 ALA A O 1
ATOM 833 N N . SER A 1 112 ? -29.491 31.072 46.367 1.00 48.78 112 SER A N 1
ATOM 834 C CA . SER A 1 112 ? -29.748 30.933 47.810 1.00 48.78 112 SER A CA 1
ATOM 835 C C . SER A 1 112 ? -30.821 31.887 48.362 1.00 48.78 112 SER A C 1
ATOM 837 O O . SER A 1 112 ? -31.182 31.771 49.533 1.00 48.78 112 SER A O 1
ATOM 839 N N . ALA A 1 113 ? -31.337 32.821 47.556 1.00 50.34 113 ALA A N 1
ATOM 840 C CA . ALA A 1 113 ? -32.436 33.709 47.943 1.00 50.34 113 ALA A CA 1
ATOM 841 C C . ALA A 1 113 ? -33.831 33.103 47.683 1.00 50.34 113 ALA A C 1
ATOM 843 O O . ALA A 1 113 ? -34.835 33.677 48.103 1.00 50.34 113 ALA A O 1
ATOM 844 N N . VAL A 1 114 ? -33.913 31.939 47.023 1.00 48.25 114 VAL A N 1
ATOM 845 C CA . VAL A 1 114 ? -35.175 31.254 46.712 1.00 48.25 114 VAL A CA 1
ATOM 846 C C . VAL A 1 114 ? -35.127 29.808 47.227 1.00 48.25 114 VAL A C 1
ATOM 848 O O . VAL A 1 114 ? -34.828 28.878 46.491 1.00 48.25 114 VAL A O 1
ATOM 851 N N . LEU A 1 115 ? -35.519 29.644 48.496 1.00 48.47 115 LEU A N 1
ATOM 852 C CA . LEU A 1 115 ? -36.128 28.434 49.083 1.00 48.47 115 LEU A CA 1
ATOM 853 C C . LEU A 1 115 ? -35.231 27.208 49.419 1.00 48.47 115 LEU A C 1
ATOM 855 O O . LEU A 1 115 ? -34.101 27.092 48.954 1.00 48.47 115 LEU A O 1
ATOM 859 N N . PRO A 1 116 ? -35.691 26.350 50.366 1.00 39.47 116 PRO A N 1
ATOM 860 C CA . PRO A 1 116 ? -34.847 25.790 51.417 1.00 39.47 116 PRO A CA 1
ATOM 861 C C . PRO A 1 116 ? -34.313 24.381 51.140 1.00 39.47 116 PRO A C 1
ATOM 863 O O . PRO A 1 116 ? -34.817 23.615 50.320 1.00 39.47 116 PRO A O 1
ATOM 866 N N . ALA A 1 117 ? -33.291 24.044 51.924 1.00 45.34 117 ALA A N 1
ATOM 867 C CA . ALA A 1 117 ? -32.632 22.753 52.015 1.00 45.34 117 ALA A CA 1
ATOM 868 C C . ALA A 1 117 ? -33.605 21.563 52.080 1.00 45.34 117 ALA A C 1
ATOM 870 O O . ALA A 1 117 ? 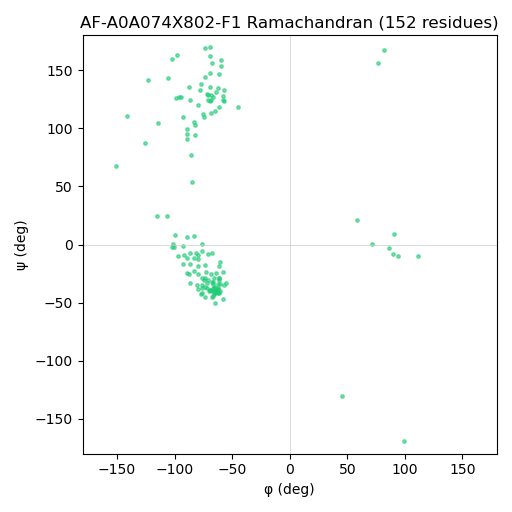-34.315 21.387 53.065 1.00 45.34 117 ALA A O 1
ATOM 871 N N . THR A 1 118 ? -33.539 20.675 51.089 1.00 33.78 118 THR A N 1
ATOM 872 C CA . THR A 1 118 ? -33.911 19.264 51.256 1.00 33.78 118 THR A CA 1
ATOM 873 C C . THR A 1 118 ? -32.937 18.393 50.466 1.00 33.78 118 THR A C 1
ATOM 875 O O . THR A 1 118 ? -32.877 18.415 49.239 1.00 33.78 118 THR A O 1
ATOM 878 N N . GLY A 1 119 ? -32.102 17.650 51.194 1.00 49.91 119 GLY A N 1
ATOM 879 C CA . GLY A 1 119 ? -31.232 16.633 50.619 1.00 49.91 119 GLY A CA 1
ATOM 880 C C . GLY A 1 119 ? -32.064 15.462 50.106 1.00 49.91 119 GLY A C 1
ATOM 881 O O . GLY A 1 119 ? -32.811 14.851 50.867 1.00 49.91 119 GLY A O 1
ATOM 882 N N . VAL A 1 120 ? -31.903 15.117 48.830 1.00 35.31 120 VAL A N 1
ATOM 883 C CA . VAL A 1 120 ? -32.543 13.941 48.231 1.00 35.31 120 VAL A CA 1
ATOM 884 C C . VAL A 1 120 ? -31.463 12.938 47.828 1.00 35.31 120 VAL A C 1
ATOM 886 O O . VAL A 1 120 ? -30.749 13.100 46.839 1.00 35.31 120 VAL A O 1
ATOM 889 N N . LYS A 1 121 ? -31.348 11.879 48.640 1.00 40.16 121 LYS A N 1
ATOM 890 C CA . LYS A 1 121 ? -30.683 10.616 48.297 1.00 40.16 121 LYS A CA 1
ATOM 891 C C . LYS A 1 121 ? -31.355 10.041 47.045 1.00 40.16 121 LYS A C 1
ATOM 893 O O . LYS A 1 121 ? -32.556 9.790 47.062 1.00 40.16 121 LYS A O 1
ATOM 898 N N . ARG A 1 122 ? -30.589 9.786 45.982 1.00 39.69 122 ARG A N 1
ATOM 899 C CA . ARG A 1 122 ? -31.085 9.063 44.802 1.00 39.69 122 ARG A CA 1
ATOM 900 C C . ARG A 1 122 ? -31.186 7.568 45.127 1.00 39.69 122 ARG A C 1
ATOM 902 O O . ARG A 1 122 ? -30.165 6.924 45.356 1.00 39.69 122 ARG A O 1
ATOM 909 N N . LYS A 1 123 ? -32.418 7.050 45.179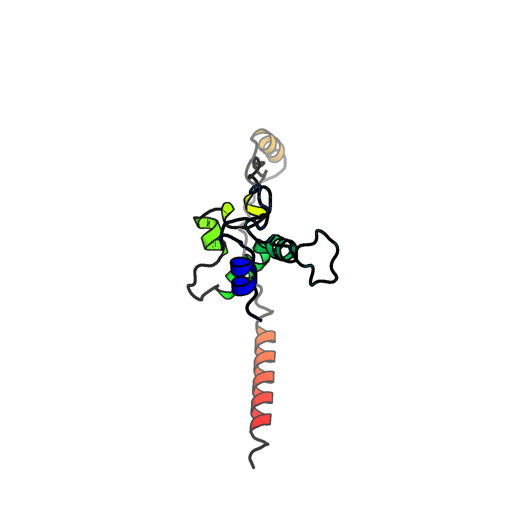 1.00 32.59 123 LYS A N 1
ATOM 910 C CA . LYS A 1 123 ? -32.735 5.616 45.103 1.00 32.59 123 LYS A CA 1
ATOM 911 C C . LYS A 1 123 ? -32.436 5.133 43.680 1.00 32.59 123 LYS A C 1
ATOM 913 O O . LYS A 1 123 ? -32.786 5.815 42.722 1.00 32.59 123 LYS A O 1
ATOM 918 N N . ALA A 1 124 ? -31.789 3.978 43.569 1.00 38.94 124 ALA A N 1
ATOM 919 C CA . ALA A 1 124 ? -31.778 3.185 42.348 1.00 38.94 124 ALA A CA 1
ATOM 920 C C . ALA A 1 124 ? -33.179 2.585 42.160 1.00 38.94 124 ALA A C 1
ATOM 922 O O . ALA A 1 124 ? -33.707 2.001 43.109 1.00 38.94 124 ALA A O 1
ATOM 923 N N . GLU A 1 125 ? -33.774 2.760 40.983 1.00 34.41 125 GLU A N 1
ATOM 924 C CA . GLU A 1 125 ? -34.935 1.976 40.565 1.00 34.41 125 GLU A CA 1
ATOM 925 C C . GLU A 1 125 ? -34.453 0.788 39.734 1.00 34.41 125 GLU A C 1
ATOM 927 O O . GLU A 1 125 ? -33.620 0.916 38.834 1.00 34.41 125 GLU A O 1
ATOM 932 N N . ASP A 1 126 ? -34.921 -0.370 40.180 1.00 35.19 126 ASP A N 1
ATOM 933 C CA . ASP A 1 126 ? -34.607 -1.725 39.761 1.00 35.19 126 ASP A CA 1
ATOM 934 C C . ASP A 1 126 ? -35.632 -2.108 38.682 1.00 35.19 126 ASP A C 1
ATOM 936 O O . ASP A 1 126 ? -36.820 -2.239 38.970 1.00 35.19 126 ASP A O 1
ATOM 940 N N . ASP A 1 127 ? -35.187 -2.220 37.432 1.00 41.03 127 ASP A N 1
ATOM 941 C CA . ASP A 1 127 ? -36.004 -2.638 36.285 1.00 41.03 127 ASP A CA 1
ATOM 942 C C . ASP A 1 127 ? -36.014 -4.184 36.222 1.00 41.03 127 ASP A C 1
ATOM 944 O O . ASP A 1 127 ? -35.260 -4.812 35.468 1.00 41.03 127 ASP A O 1
ATOM 948 N N . ASP A 1 128 ? -36.807 -4.826 37.092 1.00 48.16 128 ASP A N 1
ATOM 949 C CA . ASP A 1 128 ? -36.862 -6.297 37.248 1.00 48.16 128 ASP A CA 1
ATOM 950 C C . ASP A 1 128 ? -38.053 -6.966 36.518 1.00 48.16 128 ASP A C 1
ATOM 952 O O . ASP A 1 128 ? -38.277 -8.173 36.638 1.00 48.16 128 ASP A O 1
ATOM 956 N N . GLU A 1 129 ? -38.811 -6.236 35.694 1.00 46.88 129 GLU A N 1
ATOM 957 C CA . GLU A 1 129 ? -39.993 -6.805 35.017 1.00 46.88 129 GLU A CA 1
ATOM 958 C C . GLU A 1 129 ? -39.671 -7.479 33.663 1.00 46.88 129 GLU A C 1
ATOM 960 O O . GLU A 1 129 ? -40.296 -8.476 33.291 1.00 46.88 129 GLU A O 1
ATOM 965 N N . ASP A 1 130 ? -38.594 -7.081 32.975 1.00 47.31 130 ASP A N 1
ATOM 966 C CA . ASP A 1 130 ? -38.270 -7.578 31.622 1.00 47.31 130 ASP A CA 1
ATOM 967 C C . ASP A 1 130 ? -37.518 -8.932 31.580 1.00 47.31 130 ASP A C 1
ATOM 969 O O . ASP A 1 130 ? -37.372 -9.582 30.531 1.00 47.31 130 ASP A O 1
ATOM 973 N N . LYS A 1 131 ? -37.008 -9.421 32.720 1.00 49.94 131 LYS A N 1
ATOM 974 C CA . LYS A 1 131 ? -36.232 -10.680 32.776 1.00 49.94 131 LYS A CA 1
ATOM 975 C C . LYS A 1 131 ? -37.095 -11.939 32.856 1.00 49.94 131 LYS A C 1
ATOM 977 O O . LYS A 1 131 ? -36.612 -13.023 32.491 1.00 49.94 131 LYS A O 1
ATOM 982 N N . ALA A 1 132 ? -38.338 -11.834 33.323 1.00 52.84 132 ALA A N 1
ATOM 983 C CA . ALA A 1 132 ? -39.216 -12.985 33.526 1.00 52.84 132 ALA A CA 1
ATOM 984 C C . ALA A 1 132 ? -39.787 -13.521 32.201 1.00 52.84 132 ALA A C 1
ATOM 986 O O . ALA A 1 132 ? -39.766 -14.736 31.964 1.00 52.84 132 ALA A O 1
ATOM 987 N N . GLU A 1 133 ? -40.202 -12.638 31.289 1.00 53.44 133 GLU A N 1
ATOM 988 C CA . GLU A 1 133 ? -40.767 -13.036 29.992 1.00 53.44 133 GLU A CA 1
ATOM 989 C C . GLU A 1 133 ? -39.712 -13.646 29.062 1.00 53.44 133 GLU A C 1
ATOM 991 O O . GLU A 1 133 ? -39.930 -14.700 28.451 1.00 53.44 133 GLU A O 1
ATOM 996 N N . LYS A 1 134 ? -38.496 -13.083 29.050 1.00 55.31 134 LYS A N 1
ATOM 997 C CA . LYS A 1 134 ? -37.394 -13.577 28.209 1.00 55.31 134 LYS A CA 1
ATOM 998 C C . LYS A 1 134 ? -36.925 -14.984 28.607 1.00 55.31 134 LYS A C 1
ATOM 1000 O O . LYS A 1 134 ? -36.467 -15.752 27.754 1.00 55.31 134 LYS A O 1
ATOM 1005 N N . LYS A 1 135 ? -37.060 -15.362 29.887 1.00 58.06 135 LYS A N 1
ATOM 1006 C CA . LYS A 1 135 ? -36.749 -16.720 30.375 1.00 58.06 135 LYS A CA 1
ATOM 1007 C C . LYS A 1 135 ? -37.833 -17.739 30.007 1.00 58.06 135 LYS A C 1
ATOM 1009 O O . LYS A 1 135 ? -37.476 -18.861 29.640 1.00 58.06 135 LYS A O 1
ATOM 1014 N N . LYS A 1 136 ? -39.119 -17.365 30.036 1.00 58.53 136 LYS A N 1
ATOM 1015 C CA . LYS A 1 136 ? -40.225 -18.253 29.626 1.00 58.53 136 LYS A CA 1
ATOM 1016 C C . LYS A 1 136 ? -40.181 -18.546 28.121 1.00 58.53 136 LYS A C 1
ATOM 1018 O O . LYS A 1 136 ? -40.168 -19.717 27.738 1.00 58.53 136 LYS A O 1
ATOM 1023 N N . ALA A 1 137 ? -39.970 -17.522 27.291 1.00 59.31 137 ALA A N 1
ATOM 1024 C CA . ALA A 1 137 ? -39.852 -17.679 25.838 1.00 59.31 137 ALA A CA 1
ATOM 1025 C C . ALA A 1 137 ? -38.652 -18.555 25.415 1.00 59.31 137 ALA A C 1
ATOM 1027 O O . ALA A 1 137 ? -38.718 -19.310 24.441 1.00 59.31 137 ALA A O 1
ATOM 1028 N N . LYS A 1 138 ? -37.536 -18.506 26.163 1.00 62.59 138 LYS A N 1
ATOM 1029 C CA . LYS A 1 138 ? -36.348 -19.330 25.876 1.00 62.59 138 LYS A CA 1
ATOM 1030 C C . LYS A 1 138 ? -36.524 -20.797 26.291 1.00 62.59 138 LYS A C 1
ATOM 1032 O O . LYS A 1 138 ? -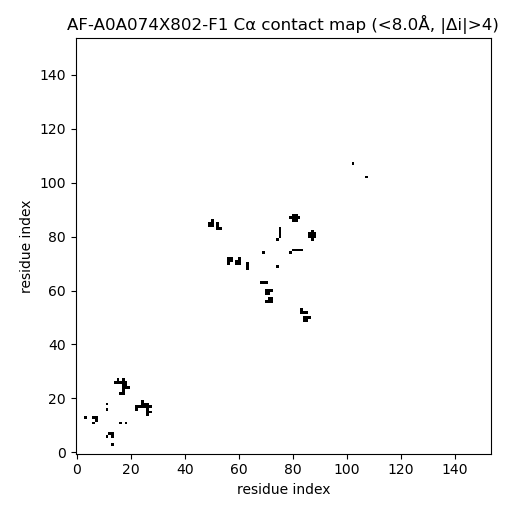35.916 -21.667 25.665 1.00 62.59 138 LYS A O 1
ATOM 1037 N N . LYS A 1 139 ? -37.342 -21.081 27.313 1.00 66.50 139 LYS A N 1
ATOM 1038 C CA . LYS A 1 139 ? -37.629 -22.450 27.772 1.00 66.50 139 LYS A CA 1
ATOM 1039 C C . LYS A 1 139 ? -38.561 -23.175 26.795 1.00 66.50 139 LYS A C 1
ATOM 1041 O O . LYS A 1 139 ? -38.221 -24.261 26.339 1.00 66.50 139 LYS A O 1
ATOM 1046 N N . GLU A 1 140 ? -39.625 -22.514 26.343 1.00 61.66 140 GLU A N 1
ATOM 1047 C CA . GLU A 1 140 ? -40.586 -23.087 25.387 1.00 61.66 140 GLU A CA 1
ATOM 1048 C C . GLU A 1 140 ? -39.950 -23.410 24.019 1.00 61.66 140 GLU A C 1
ATOM 1050 O O . GLU A 1 140 ? -40.183 -24.470 23.430 1.00 61.66 140 GLU A O 1
ATOM 1055 N N . LYS A 1 141 ? -39.045 -22.545 23.536 1.00 68.06 141 LYS A N 1
ATOM 1056 C CA . LYS A 1 141 ? -38.321 -22.777 22.274 1.00 68.06 141 LYS A CA 1
ATOM 1057 C C . LYS A 1 141 ? -37.335 -23.952 22.357 1.00 68.06 141 LYS A C 1
ATOM 1059 O O . LYS A 1 141 ? -37.021 -24.558 21.332 1.00 68.06 141 LYS A O 1
ATOM 1064 N N . LYS A 1 142 ? -36.837 -24.280 23.557 1.00 66.88 142 LYS A N 1
ATOM 1065 C CA . LYS A 1 142 ? -35.917 -25.407 23.784 1.00 66.88 142 LYS A CA 1
ATOM 1066 C C . LYS A 1 142 ? -36.664 -26.741 23.838 1.00 66.88 142 LYS A C 1
ATOM 1068 O O . LYS A 1 142 ? -36.175 -27.710 23.259 1.00 66.88 142 LYS A O 1
ATOM 1073 N N . ASP A 1 143 ? -37.850 -26.773 24.443 1.00 63.12 143 ASP A N 1
ATOM 1074 C CA . ASP A 1 143 ? -38.656 -27.996 24.538 1.00 63.12 143 ASP A CA 1
ATOM 1075 C C . ASP A 1 143 ? -39.259 -28.397 23.181 1.00 63.12 143 ASP A C 1
ATOM 1077 O O . ASP A 1 143 ? -39.175 -29.564 22.798 1.00 63.12 143 ASP A O 1
ATOM 1081 N N . ARG A 1 144 ? -39.693 -27.430 22.356 1.00 65.19 144 ARG A N 1
ATOM 1082 C CA . ARG A 1 144 ? -40.104 -27.692 20.958 1.00 65.19 144 ARG A CA 1
ATOM 1083 C C . ARG A 1 144 ? -38.988 -28.258 20.073 1.00 65.19 144 ARG A C 1
ATOM 1085 O O . ARG A 1 144 ? -39.265 -28.981 19.120 1.00 65.19 144 ARG A O 1
ATOM 1092 N N . LYS A 1 145 ? -37.722 -27.932 20.357 1.00 65.00 145 LYS A N 1
ATOM 1093 C CA . LYS A 1 145 ? -36.584 -28.440 19.575 1.00 65.00 145 LYS A CA 1
ATOM 1094 C C . LYS A 1 145 ? -36.204 -29.875 19.962 1.00 65.00 145 LYS A C 1
ATOM 1096 O O . LYS A 1 145 ? -35.672 -30.587 19.120 1.00 65.00 145 LYS A O 1
ATOM 1101 N N . ARG A 1 146 ? -36.501 -30.306 21.195 1.00 59.34 146 ARG A N 1
ATOM 1102 C CA . ARG A 1 146 ? -36.246 -31.678 21.670 1.00 59.34 146 ARG A CA 1
ATOM 1103 C C . ARG A 1 146 ? -37.313 -32.681 21.232 1.00 59.34 146 ARG A C 1
ATOM 1105 O O . ARG A 1 146 ? -36.956 -33.808 20.924 1.00 59.34 146 ARG A O 1
ATOM 1112 N N . SER A 1 147 ? -38.583 -32.285 21.136 1.00 59.59 147 SER A N 1
ATOM 1113 C CA . SER A 1 147 ? -39.645 -33.188 20.654 1.00 59.59 147 SER A CA 1
ATOM 1114 C C . SER A 1 147 ? -39.580 -33.460 19.145 1.00 59.59 147 SER A C 1
ATOM 1116 O O . SER A 1 147 ? -40.044 -34.496 18.673 1.00 59.59 147 SER A O 1
ATOM 1118 N N . LYS A 1 148 ? -38.957 -32.559 18.373 1.00 59.53 148 LYS A N 1
ATOM 1119 C CA . LYS A 1 148 ? -38.760 -32.741 16.928 1.00 59.53 148 LYS A CA 1
ATOM 1120 C C . LYS A 1 148 ? -37.586 -33.664 16.574 1.00 59.53 148 LYS A C 1
ATOM 1122 O O . LYS A 1 148 ? -37.551 -34.174 15.467 1.00 59.53 148 LYS A O 1
ATOM 1127 N N . SER A 1 149 ? -36.652 -33.908 17.497 1.00 55.69 149 SER A N 1
ATOM 1128 C CA . SER A 1 149 ? -35.539 -34.850 17.286 1.00 55.69 149 SER A CA 1
ATOM 1129 C C . SER A 1 149 ? -35.855 -36.291 17.695 1.00 55.69 149 SER A C 1
ATOM 1131 O O . SER A 1 149 ? -35.070 -37.178 17.395 1.00 55.69 149 SER A O 1
ATOM 1133 N N . THR A 1 150 ? -36.967 -36.540 18.394 1.00 56.12 150 THR A N 1
ATOM 1134 C CA . THR A 1 150 ? -37.352 -37.886 18.864 1.00 56.12 150 THR A CA 1
ATOM 1135 C C . THR A 1 150 ? -38.412 -38.560 17.991 1.00 56.12 150 THR A C 1
ATOM 1137 O O . THR A 1 150 ? -38.788 -39.686 18.279 1.00 56.12 150 THR A O 1
ATOM 1140 N N . SER A 1 151 ? -38.914 -37.885 16.952 1.00 54.09 151 SER A N 1
ATOM 1141 C CA . SER A 1 151 ? -39.909 -38.429 16.008 1.00 54.09 151 SER A CA 1
ATOM 1142 C C . SER A 1 151 ? -39.311 -38.896 14.675 1.00 54.09 151 SER A C 1
ATOM 1144 O O . SER A 1 151 ? -40.048 -39.392 13.836 1.00 54.09 151 SER A O 1
ATOM 1146 N N . ASP A 1 152 ? -37.991 -38.773 14.496 1.00 52.41 152 ASP A N 1
ATOM 1147 C CA . ASP A 1 152 ? -37.261 -39.144 13.267 1.00 52.41 152 ASP A CA 1
ATOM 1148 C C . ASP A 1 152 ? -36.282 -40.316 13.518 1.00 52.41 152 ASP A C 1
ATOM 1150 O O . ASP A 1 152 ? -35.233 -40.462 12.896 1.00 52.41 152 ASP A O 1
ATOM 1154 N N . SER A 1 153 ? -36.568 -41.120 14.545 1.00 49.62 153 SER A N 1
ATOM 1155 C CA . SER A 1 153 ? -35.836 -42.345 14.889 1.00 49.62 153 SER A CA 1
ATOM 1156 C C . SER A 1 153 ? -36.790 -43.325 15.569 1.00 49.62 153 SER A C 1
ATOM 1158 O O . SER A 1 153 ? -36.715 -43.566 16.773 1.00 49.62 153 SER A O 1
ATOM 1160 N N . SER A 1 154 ? -37.753 -43.832 14.805 1.00 40.06 154 SER A N 1
ATOM 1161 C CA . SER A 1 154 ? -38.511 -45.059 15.076 1.00 40.06 154 SER A CA 1
ATOM 1162 C C . SER A 1 154 ? -38.974 -45.635 13.7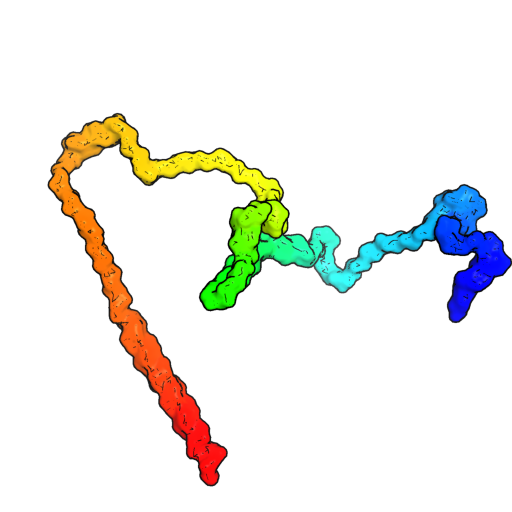49 1.00 40.06 154 SER A C 1
ATOM 1164 O O . SER A 1 154 ? -39.381 -44.822 12.891 1.00 40.06 154 SER A O 1
#

Secondary structure (DSSP, 8-state):
--HHHHHHHTT---TTS-SSTTS-S-SS---PPP--SSSPTT--HHHHHHHTHHHHHHHHHHHHTTTT---HHHHHHHH-GGGSGGGGG---PPPPPPSTT---HHHHHHHTTS--------PPP---SHHHHHHHHHHHHHHHHHHTSSSS--

Sequence (154 aa):
MDAAGLLKKQGWRGLGHSLDSDNKGLRKPLLVSKKVDVLGIGINKADVIQGQWWLKAFDSSLKDFGTGKKSILANVKEQGIKRGGLYGRFVQGEGVPGTIGMVDPKVAALASAVLPATGVKRKAEDDDEDKAEKKKAKKEKKDRKRSKSTSDSS

Nearest PDB structures (foldseek):
  6feh-assembly1_A  TM=2.002E-01  e=6.217E+00  Homo sapiens

Organism: NCBI:txid1043002